Protein AF-A0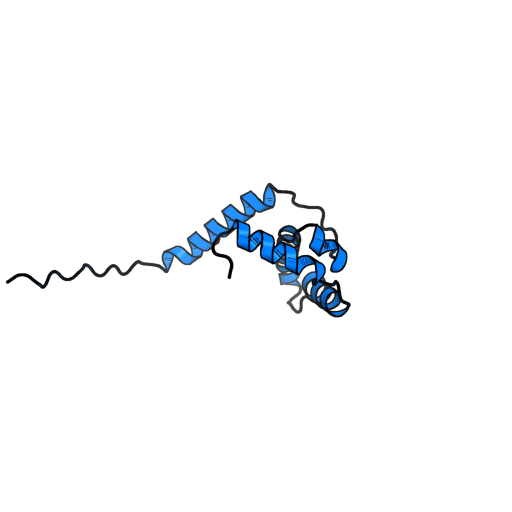A7V9F7H4-F1 (afdb_monomer_lite)

pLDDT: mean 79.32, std 13.47, range [49.88, 97.81]

Sequence (110 aa):
PPRTEAELRTQLADYRPELKGTSEARAASRFMLLNPPIPWILRPVYGVLGAAAVGLMPRWTRWPLRLPYLPVTEAVAVRAGGEALTRTIRWVIAPSIEPTLAPAASATSA

Radius of gyration: 21.79 Å; chains: 1; bounding box: 53×58×40 Å

Structure (mmCIF, N/CA/C/O backbone):
data_AF-A0A7V9F7H4-F1
#
_entry.id   AF-A0A7V9F7H4-F1
#
loop_
_atom_site.group_PDB
_atom_site.id
_atom_site.type_symbol
_atom_site.label_atom_id
_atom_site.label_alt_id
_atom_site.label_comp_id
_atom_site.label_asym_id
_atom_site.label_entity_id
_atom_site.label_seq_id
_atom_site.pdbx_PDB_ins_code
_atom_site.Cartn_x
_atom_site.Cartn_y
_atom_site.Cartn_z
_atom_site.occupancy
_atom_site.B_iso_or_equiv
_atom_site.auth_seq_id
_atom_site.auth_comp_id
_atom_site.auth_asym_id
_atom_site.auth_atom_id
_atom_site.pdbx_PDB_model_num
ATOM 1 N N . PRO A 1 1 ? -25.360 6.113 5.696 1.00 84.56 1 PRO A N 1
ATOM 2 C CA . PRO A 1 1 ? -24.149 6.456 4.905 1.00 84.56 1 PRO A CA 1
ATOM 3 C C . PRO A 1 1 ? -23.461 7.666 5.552 1.00 84.56 1 PRO A C 1
ATOM 5 O O . PRO A 1 1 ? -24.191 8.489 6.107 1.00 84.56 1 PRO A O 1
ATOM 8 N N . PRO A 1 2 ? -22.120 7.769 5.514 1.00 93.31 2 PRO A N 1
ATOM 9 C CA . PRO A 1 2 ? -21.397 8.867 6.147 1.00 93.31 2 PRO A CA 1
ATOM 10 C C . PRO A 1 2 ? -21.706 10.174 5.412 1.00 93.31 2 PRO A C 1
ATOM 12 O O . PRO A 1 2 ? -21.767 10.209 4.180 1.00 93.31 2 PRO A O 1
ATOM 15 N N . ARG A 1 3 ? -21.958 11.240 6.168 1.00 96.38 3 ARG A N 1
ATOM 16 C CA . ARG A 1 3 ? -22.273 12.582 5.657 1.00 96.38 3 ARG A CA 1
ATOM 17 C C . ARG A 1 3 ? -21.098 13.543 5.778 1.00 96.38 3 ARG A C 1
ATOM 19 O O . ARG A 1 3 ? -21.118 14.601 5.156 1.00 96.38 3 ARG A O 1
ATOM 26 N N . THR A 1 4 ? -20.075 13.163 6.536 1.00 97.81 4 THR A N 1
ATOM 27 C CA . THR A 1 4 ? -18.863 13.951 6.743 1.00 97.81 4 THR A CA 1
ATOM 28 C C . THR A 1 4 ? -17.607 13.114 6.521 1.00 97.81 4 THR A C 1
ATOM 30 O O . THR A 1 4 ? -17.618 11.883 6.576 1.00 97.81 4 THR A O 1
ATOM 33 N N . GLU A 1 5 ? -16.488 13.793 6.276 1.00 97.31 5 GLU A N 1
ATOM 34 C CA . GLU A 1 5 ? -15.183 13.149 6.117 1.00 97.31 5 GLU A CA 1
ATOM 35 C C . GLU A 1 5 ? -14.741 12.425 7.404 1.00 97.31 5 GLU A C 1
ATOM 37 O O . GLU A 1 5 ? -14.135 11.356 7.348 1.00 97.31 5 GLU A O 1
ATOM 42 N N . ALA A 1 6 ? -15.069 12.987 8.572 1.00 97.19 6 ALA A N 1
ATOM 43 C CA . ALA A 1 6 ? -14.789 12.373 9.866 1.00 97.19 6 ALA A CA 1
ATOM 44 C C . ALA A 1 6 ? -15.576 11.065 10.050 1.00 97.19 6 ALA A C 1
ATOM 46 O O . ALA A 1 6 ? -14.981 10.044 10.385 1.00 97.19 6 ALA A O 1
ATOM 47 N N . GLU A 1 7 ? -16.878 11.070 9.746 1.00 96.56 7 GLU A N 1
ATOM 48 C CA . GLU A 1 7 ? -17.713 9.861 9.783 1.00 96.56 7 GLU A CA 1
ATOM 49 C C . GLU A 1 7 ? -17.205 8.782 8.825 1.00 96.56 7 GLU A C 1
ATOM 51 O O . GLU A 1 7 ? -17.141 7.611 9.196 1.00 96.56 7 GLU A O 1
ATOM 56 N N . LEU A 1 8 ? -16.792 9.168 7.611 1.00 96.56 8 LEU A N 1
ATOM 57 C CA . LEU A 1 8 ? -16.221 8.233 6.642 1.00 96.56 8 LEU A CA 1
ATOM 58 C C . LEU A 1 8 ? -14.934 7.589 7.174 1.00 96.56 8 LEU A C 1
ATOM 60 O O . LEU A 1 8 ? -14.753 6.379 7.040 1.00 96.56 8 LEU A O 1
ATOM 64 N N . ARG A 1 9 ? -14.042 8.372 7.795 1.00 94.81 9 ARG A N 1
ATOM 65 C CA . ARG A 1 9 ? -12.811 7.836 8.398 1.00 94.81 9 ARG A CA 1
ATOM 66 C C . ARG A 1 9 ? -13.107 6.838 9.509 1.00 94.81 9 ARG A C 1
ATOM 68 O O . ARG A 1 9 ? -12.462 5.793 9.540 1.00 94.81 9 ARG A O 1
ATOM 75 N N . THR A 1 10 ? -14.060 7.145 10.387 1.00 96.19 10 THR A N 1
ATOM 76 C CA . THR A 1 10 ? -14.479 6.236 11.462 1.00 96.19 10 THR A CA 1
ATOM 77 C C . THR A 1 10 ? -15.020 4.938 10.882 1.00 96.19 10 THR A C 1
ATOM 79 O O . THR A 1 10 ? -14.519 3.869 11.207 1.00 96.19 10 THR A O 1
ATOM 82 N N . GLN A 1 11 ? -15.943 5.028 9.924 1.00 95.94 11 GLN A N 1
ATOM 83 C CA . GLN A 1 11 ? -16.533 3.843 9.316 1.00 95.94 11 GLN A CA 1
ATOM 84 C C . GLN A 1 11 ? -15.484 2.957 8.618 1.00 95.94 11 GLN A C 1
ATOM 86 O O . GLN A 1 11 ? -15.516 1.737 8.743 1.00 95.94 11 GLN A O 1
ATOM 91 N N . LEU A 1 12 ? -14.513 3.547 7.911 1.00 93.56 12 LEU A N 1
ATOM 92 C CA . LEU A 1 12 ? -13.401 2.792 7.320 1.00 93.56 12 LEU A CA 1
ATOM 93 C C . LEU A 1 12 ? -12.497 2.143 8.380 1.00 93.56 12 LEU A C 1
ATOM 95 O O . LEU A 1 12 ? -11.963 1.057 8.146 1.00 93.56 12 LEU A O 1
ATOM 99 N N . ALA A 1 13 ? -12.301 2.796 9.529 1.00 93.06 13 ALA A N 1
ATOM 100 C CA . ALA A 1 13 ? -11.545 2.231 10.641 1.00 93.06 13 ALA A CA 1
ATOM 101 C C . ALA A 1 13 ? -12.269 1.028 11.267 1.00 93.06 13 ALA A C 1
ATOM 103 O O . ALA A 1 13 ? -11.602 0.050 11.604 1.00 93.06 13 ALA A O 1
ATOM 104 N N . ASP A 1 14 ? -13.601 1.061 11.333 1.00 95.50 14 ASP A N 1
ATOM 105 C CA . ASP A 1 14 ? -14.424 -0.034 11.861 1.00 95.50 14 ASP A CA 1
ATOM 106 C C . ASP A 1 14 ? -14.353 -1.299 10.988 1.00 95.50 14 ASP A C 1
ATOM 108 O O . ASP A 1 14 ? -14.352 -2.408 11.516 1.00 95.50 14 ASP A O 1
ATOM 112 N N . TYR A 1 15 ? -14.196 -1.155 9.666 1.00 93.31 15 TYR A N 1
ATOM 113 C CA . TYR A 1 15 ? -13.987 -2.287 8.745 1.00 93.31 15 TYR A CA 1
ATOM 114 C C . TYR A 1 15 ? -12.557 -2.840 8.749 1.00 93.31 15 TYR A C 1
ATOM 116 O O . TYR A 1 15 ? -12.295 -3.940 8.261 1.00 93.31 15 TYR A O 1
ATOM 124 N N . ARG A 1 16 ? -11.586 -2.100 9.290 1.00 89.88 16 ARG A N 1
ATOM 125 C CA . ARG A 1 16 ? -10.177 -2.511 9.310 1.00 89.88 16 ARG A CA 1
ATOM 126 C C . ARG A 1 16 ? -9.914 -3.908 9.905 1.00 89.88 16 ARG A C 1
ATOM 128 O O . ARG A 1 16 ? -9.104 -4.614 9.301 1.00 89.88 16 ARG A O 1
ATOM 135 N N . PRO A 1 17 ? -10.515 -4.341 11.033 1.00 91.56 17 PRO A N 1
ATOM 136 C CA . PRO A 1 17 ? -10.325 -5.697 11.566 1.00 91.56 17 PRO A CA 1
ATOM 137 C C . PRO A 1 17 ? -10.782 -6.821 10.624 1.00 91.56 17 PRO A C 1
ATOM 139 O O . PRO A 1 17 ? -10.347 -7.961 10.788 1.00 91.56 17 PRO A O 1
ATOM 142 N N . GLU A 1 18 ? -11.614 -6.529 9.624 1.00 92.44 18 GLU A N 1
ATOM 143 C CA . GLU A 1 18 ? -12.041 -7.520 8.632 1.00 92.44 18 GLU A CA 1
ATOM 144 C C . GLU A 1 18 ? -10.950 -7.812 7.588 1.00 92.44 18 GLU A C 1
ATOM 146 O O . GLU A 1 18 ? -10.939 -8.883 6.974 1.00 92.44 18 GLU A O 1
ATOM 151 N N . LEU A 1 19 ? -9.988 -6.898 7.405 1.00 91.25 19 LEU A N 1
ATOM 152 C CA . LEU A 1 19 ? -8.911 -7.042 6.428 1.00 91.25 19 LEU A CA 1
ATOM 153 C C . LEU A 1 19 ? -7.868 -8.059 6.897 1.00 91.25 19 LEU A C 1
ATOM 155 O O . LEU A 1 19 ? -7.146 -7.854 7.874 1.00 91.25 19 LEU A O 1
ATOM 159 N N . LYS A 1 20 ? -7.733 -9.148 6.137 1.00 89.12 20 LYS A N 1
ATOM 160 C CA . LYS A 1 20 ? -6.798 -10.242 6.424 1.00 89.12 20 LYS A CA 1
ATOM 161 C C . LYS A 1 20 ? -5.741 -10.361 5.334 1.00 89.12 20 LYS A C 1
ATOM 163 O O . LYS A 1 20 ? -6.031 -10.304 4.143 1.00 89.12 20 LYS A O 1
ATOM 168 N N . GLY A 1 21 ? -4.498 -10.591 5.749 1.00 89.62 21 GLY A N 1
ATOM 169 C CA . GLY A 1 21 ? -3.422 -10.965 4.834 1.00 89.62 21 GLY A CA 1
ATOM 170 C C . GLY A 1 21 ? -3.553 -12.430 4.431 1.00 89.62 21 GLY A C 1
ATOM 171 O O . GLY A 1 21 ? -2.993 -13.296 5.104 1.00 89.62 21 GLY A O 1
ATOM 172 N N . THR A 1 22 ? -4.293 -12.715 3.361 1.00 92.38 22 THR A N 1
ATOM 173 C CA . THR A 1 22 ? -4.447 -14.083 2.845 1.00 92.38 22 THR A CA 1
ATOM 174 C C . THR A 1 22 ? -3.258 -14.501 1.974 1.00 92.38 22 THR A C 1
ATOM 176 O O . THR A 1 22 ? -2.408 -13.683 1.603 1.00 92.38 22 THR A O 1
ATOM 179 N N . SER A 1 23 ? -3.153 -15.793 1.660 1.00 93.06 23 SER A N 1
ATOM 180 C CA . SER A 1 23 ? -2.167 -16.320 0.705 1.00 93.06 23 SER A CA 1
ATOM 181 C C . SER A 1 23 ? -2.307 -15.668 -0.669 1.00 93.06 23 SER A C 1
ATOM 183 O O . SER A 1 23 ? -1.309 -15.269 -1.268 1.00 93.06 23 SER A O 1
ATOM 185 N N . GLU A 1 24 ? -3.541 -15.496 -1.127 1.00 93.44 24 GLU A N 1
ATOM 186 C CA . GLU A 1 24 ? -3.903 -14.981 -2.446 1.00 93.44 24 GLU A CA 1
ATOM 187 C C . GLU A 1 24 ? -3.526 -13.503 -2.556 1.00 93.44 24 GLU A C 1
ATOM 189 O O . GLU A 1 24 ? -2.894 -13.092 -3.526 1.00 93.44 24 GLU A O 1
ATOM 194 N N . ALA A 1 25 ? -3.808 -12.712 -1.515 1.00 91.81 25 ALA A N 1
ATOM 195 C CA . ALA A 1 25 ? -3.443 -11.297 -1.469 1.00 91.81 25 ALA A CA 1
ATOM 196 C C . ALA A 1 25 ? -1.918 -11.089 -1.542 1.00 91.81 25 ALA A C 1
ATOM 198 O O . ALA A 1 25 ? -1.419 -10.194 -2.234 1.00 91.81 25 ALA A O 1
ATOM 199 N N . ARG A 1 26 ? -1.151 -11.952 -0.865 1.00 91.56 26 ARG A N 1
ATOM 200 C CA . ARG A 1 26 ? 0.318 -11.932 -0.927 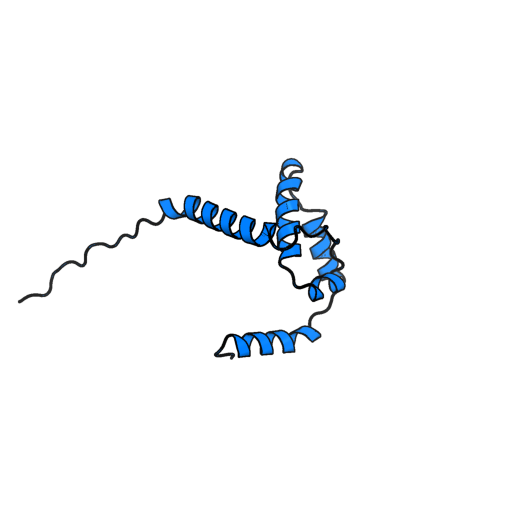1.00 91.56 26 ARG A CA 1
ATOM 201 C C . ARG A 1 26 ? 0.836 -12.385 -2.289 1.00 91.56 26 ARG A C 1
ATOM 203 O O . ARG A 1 26 ? 1.807 -11.814 -2.782 1.00 91.56 26 ARG A O 1
ATOM 210 N N . ALA A 1 27 ? 0.205 -13.387 -2.899 1.00 90.88 27 ALA A N 1
ATOM 211 C CA . ALA A 1 27 ? 0.552 -13.850 -4.239 1.00 90.88 27 ALA A CA 1
ATOM 212 C C . ALA A 1 27 ? 0.322 -12.749 -5.283 1.00 90.88 27 ALA A C 1
ATOM 214 O O . ALA A 1 27 ? 1.229 -12.466 -6.063 1.00 90.88 27 ALA A O 1
ATOM 215 N N . ALA A 1 28 ? -0.825 -12.065 -5.230 1.00 91.00 28 ALA A N 1
ATOM 216 C CA . ALA A 1 28 ? -1.128 -10.926 -6.092 1.00 91.00 28 ALA A CA 1
ATOM 217 C C . ALA A 1 28 ? -0.108 -9.793 -5.909 1.00 91.00 28 ALA A C 1
ATOM 219 O O . ALA A 1 28 ? 0.463 -9.306 -6.883 1.00 91.00 28 ALA A O 1
ATOM 220 N N . SER A 1 29 ? 0.205 -9.440 -4.658 1.00 90.12 29 SER A N 1
ATOM 221 C CA . SER A 1 29 ? 1.213 -8.416 -4.352 1.00 90.12 29 SER A CA 1
ATOM 222 C C . SER A 1 29 ? 2.592 -8.782 -4.915 1.00 90.12 29 SER A C 1
ATOM 224 O O . SER A 1 29 ? 3.259 -7.952 -5.530 1.00 90.12 29 SER A O 1
ATOM 226 N N . ARG A 1 30 ? 3.019 -10.042 -4.758 1.00 88.38 30 ARG A N 1
ATOM 227 C CA . ARG A 1 30 ? 4.285 -10.544 -5.310 1.00 88.38 30 ARG A CA 1
ATOM 228 C C . ARG A 1 30 ? 4.287 -10.544 -6.837 1.00 88.38 30 ARG A C 1
ATOM 230 O O . ARG A 1 30 ? 5.304 -10.194 -7.428 1.00 88.38 30 ARG A O 1
ATOM 237 N N . PHE A 1 31 ? 3.188 -10.958 -7.459 1.00 88.00 31 PHE A N 1
ATOM 238 C CA . PHE A 1 31 ? 3.045 -10.963 -8.909 1.00 88.00 31 PHE A CA 1
ATOM 239 C C . PHE A 1 31 ? 3.201 -9.551 -9.467 1.00 88.00 31 PHE A C 1
ATOM 241 O O . PHE A 1 31 ? 4.062 -9.339 -10.315 1.00 88.00 31 PHE A O 1
ATOM 248 N N . MET A 1 32 ? 2.462 -8.585 -8.913 1.00 87.94 32 MET A N 1
ATOM 249 C CA . MET A 1 32 ? 2.580 -7.185 -9.307 1.00 87.94 32 MET A CA 1
ATOM 250 C C . MET A 1 32 ? 4.021 -6.698 -9.125 1.00 87.94 32 MET A C 1
ATOM 252 O O . MET A 1 32 ? 4.631 -6.241 -10.079 1.00 87.94 32 MET A O 1
ATOM 256 N N . LEU A 1 33 ? 4.617 -6.859 -7.942 1.00 86.19 33 LEU A N 1
ATOM 257 C CA . LEU A 1 33 ? 5.904 -6.222 -7.642 1.00 86.19 33 LEU A CA 1
ATOM 258 C C . LEU A 1 33 ? 7.138 -6.907 -8.251 1.00 86.19 33 LEU A C 1
ATOM 260 O O . LEU A 1 33 ? 8.089 -6.216 -8.606 1.00 86.19 33 LEU A O 1
ATOM 264 N N . LEU A 1 34 ? 7.173 -8.241 -8.338 1.00 83.56 34 LEU A N 1
ATOM 265 C CA . LEU A 1 34 ? 8.387 -8.987 -8.717 1.00 83.56 34 LEU A CA 1
ATOM 266 C C . LEU A 1 34 ? 8.302 -9.617 -10.109 1.00 83.56 34 LEU A C 1
ATOM 268 O O . LEU A 1 34 ? 9.306 -9.688 -10.824 1.00 83.56 34 LEU A O 1
ATOM 272 N N . ASN A 1 35 ? 7.107 -10.051 -10.510 1.00 81.56 35 ASN A N 1
ATOM 273 C CA . ASN A 1 35 ? 6.881 -10.752 -11.772 1.00 81.56 35 ASN A CA 1
ATOM 274 C C . ASN A 1 35 ? 5.835 -10.047 -12.652 1.00 81.56 35 ASN A C 1
ATOM 276 O O . ASN A 1 35 ? 4.893 -10.706 -13.097 1.00 81.56 35 ASN A O 1
ATOM 280 N N . PRO A 1 36 ? 5.967 -8.733 -12.925 1.00 80.75 36 PRO A N 1
ATOM 281 C CA . PRO A 1 36 ? 5.026 -8.068 -13.811 1.00 80.75 36 PRO A CA 1
ATOM 282 C C . PRO A 1 36 ? 5.156 -8.652 -15.233 1.00 80.75 36 PRO A C 1
ATOM 284 O O . PRO A 1 36 ? 6.284 -8.797 -15.721 1.00 80.75 36 PRO A O 1
ATOM 287 N N . PRO A 1 37 ? 4.040 -8.980 -15.916 1.00 82.50 37 PRO A N 1
ATOM 288 C CA . PRO A 1 37 ? 4.036 -9.557 -17.261 1.00 82.50 37 PRO A CA 1
ATOM 289 C C . PRO A 1 37 ? 4.289 -8.466 -18.313 1.00 82.50 37 PRO A C 1
ATOM 291 O O . PRO A 1 37 ? 3.439 -8.165 -19.146 1.00 82.50 37 PRO A O 1
ATOM 294 N N . ILE A 1 38 ? 5.452 -7.820 -18.233 1.00 84.88 38 ILE A N 1
ATOM 295 C CA . ILE A 1 38 ? 5.853 -6.717 -19.109 1.00 84.88 38 ILE A CA 1
ATOM 296 C C . ILE A 1 38 ? 7.252 -6.966 -19.685 1.00 84.88 38 ILE A C 1
ATOM 298 O O . ILE A 1 38 ? 8.078 -7.622 -19.037 1.00 84.88 38 ILE A O 1
ATOM 302 N N . PRO A 1 39 ? 7.554 -6.417 -20.878 1.00 88.50 39 PRO A N 1
ATOM 303 C CA . PRO A 1 39 ? 8.896 -6.442 -21.443 1.00 88.50 39 PRO A CA 1
ATOM 304 C C . PRO A 1 39 ? 9.933 -5.946 -20.439 1.00 88.50 39 PRO A C 1
ATOM 306 O O . PRO A 1 39 ? 9.703 -4.972 -19.717 1.00 88.50 39 PRO A O 1
ATOM 309 N N . TRP A 1 40 ? 11.102 -6.587 -20.406 1.00 88.25 40 TRP A N 1
ATOM 310 C CA . TRP A 1 40 ? 12.104 -6.306 -19.376 1.00 88.25 40 TRP A CA 1
ATOM 311 C C . TRP A 1 40 ? 12.579 -4.851 -19.364 1.00 88.25 40 TRP A C 1
ATOM 313 O O . TRP A 1 40 ? 12.849 -4.313 -18.293 1.00 88.25 40 TRP A O 1
ATOM 323 N N . ILE A 1 41 ? 12.575 -4.199 -20.530 1.00 91.94 41 ILE A N 1
ATOM 324 C CA . ILE A 1 41 ? 12.917 -2.782 -20.702 1.00 91.94 41 ILE A CA 1
ATOM 325 C C . ILE A 1 41 ? 12.017 -1.845 -19.870 1.00 91.94 41 ILE A C 1
ATOM 327 O O . ILE A 1 41 ? 12.459 -0.781 -19.452 1.00 91.94 41 ILE A O 1
ATOM 331 N N . LEU A 1 42 ? 10.770 -2.244 -19.583 1.00 89.62 42 LEU A N 1
ATOM 332 C CA . LEU A 1 42 ? 9.796 -1.443 -18.829 1.00 89.62 42 LEU A CA 1
ATOM 333 C C . LEU A 1 42 ? 9.804 -1.737 -17.324 1.00 89.62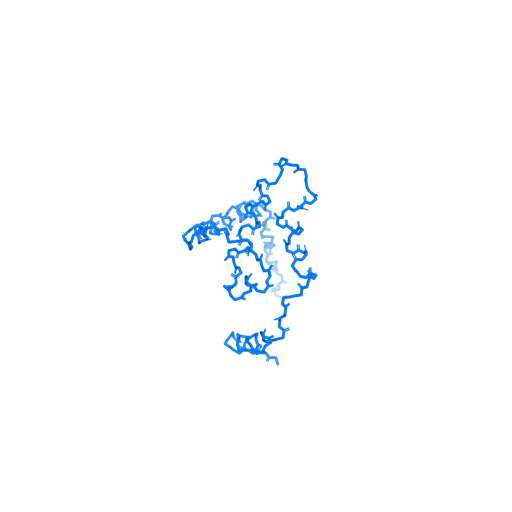 42 LEU A C 1
ATOM 335 O O . LEU A 1 42 ? 9.176 -1.011 -16.551 1.00 89.62 42 LEU A O 1
ATOM 339 N N . ARG A 1 43 ? 10.520 -2.777 -16.878 1.00 86.50 43 ARG A N 1
ATOM 340 C CA . ARG A 1 43 ? 10.577 -3.161 -15.458 1.00 86.50 43 ARG A CA 1
ATOM 341 C C . ARG A 1 43 ? 11.077 -2.042 -14.538 1.00 86.50 43 ARG A C 1
ATOM 343 O O . ARG A 1 43 ? 10.506 -1.930 -13.458 1.00 86.50 43 ARG A O 1
ATOM 350 N N . PRO A 1 44 ? 12.049 -1.185 -14.917 1.00 84.12 44 PRO A N 1
ATOM 351 C CA . PRO A 1 44 ? 12.451 -0.060 -14.072 1.00 84.12 44 PRO A CA 1
ATOM 352 C C . PRO A 1 44 ? 11.306 0.929 -13.822 1.00 84.12 44 PRO A C 1
ATOM 354 O O . PRO A 1 44 ? 11.053 1.301 -12.679 1.00 84.12 44 PRO A O 1
ATOM 357 N N . VAL A 1 45 ? 10.560 1.293 -14.871 1.00 84.31 45 VAL A N 1
ATOM 358 C CA . VAL A 1 45 ? 9.410 2.211 -14.775 1.00 84.31 45 VAL A CA 1
ATOM 359 C C . VAL A 1 45 ? 8.317 1.606 -13.900 1.00 84.31 45 VAL A C 1
ATOM 361 O O . VAL A 1 45 ? 7.797 2.256 -12.994 1.00 84.31 45 VAL A O 1
ATOM 364 N N . TYR A 1 46 ? 8.011 0.328 -14.121 1.00 83.62 46 TYR A N 1
ATOM 365 C CA . TYR A 1 46 ? 7.045 -0.391 -13.301 1.00 83.62 46 TYR A CA 1
ATOM 366 C C . TYR A 1 46 ? 7.508 -0.518 -11.839 1.00 83.62 46 TYR A C 1
ATOM 368 O O . TYR A 1 46 ? 6.698 -0.410 -10.923 1.00 83.62 46 TYR A O 1
ATOM 376 N N . GLY A 1 47 ? 8.811 -0.684 -11.600 1.00 84.12 47 GLY A N 1
ATOM 377 C CA . GLY A 1 47 ? 9.403 -0.698 -10.263 1.00 84.12 47 GLY A CA 1
ATOM 378 C C . GLY A 1 47 ? 9.189 0.617 -9.511 1.00 84.12 47 GLY A C 1
ATOM 379 O O . GLY A 1 47 ? 8.811 0.590 -8.341 1.00 84.12 47 GLY A O 1
ATOM 380 N N . VAL A 1 48 ? 9.340 1.761 -10.188 1.00 82.56 48 VAL A N 1
ATOM 381 C CA . VAL A 1 48 ? 9.028 3.086 -9.617 1.00 82.56 48 VAL A CA 1
ATOM 382 C C . VAL A 1 48 ? 7.543 3.196 -9.266 1.00 82.56 48 VAL A C 1
ATOM 384 O O . VAL A 1 48 ? 7.204 3.652 -8.173 1.00 82.56 48 VAL A O 1
ATOM 387 N N . LEU A 1 49 ? 6.653 2.729 -10.146 1.00 82.56 49 LEU A N 1
ATOM 388 C CA . LEU A 1 49 ? 5.210 2.728 -9.892 1.00 82.56 49 LEU A CA 1
ATOM 389 C C . LEU A 1 49 ? 4.841 1.842 -8.692 1.00 82.56 49 LEU A C 1
ATOM 391 O O . LEU A 1 49 ? 4.098 2.270 -7.809 1.00 82.56 49 LEU A O 1
ATOM 395 N N . GLY A 1 50 ? 5.396 0.630 -8.629 1.00 85.31 50 GLY A N 1
ATOM 396 C CA . GLY A 1 50 ? 5.212 -0.287 -7.508 1.00 85.31 50 GLY A CA 1
ATOM 397 C C . GLY A 1 50 ? 5.719 0.307 -6.193 1.00 85.31 50 GLY A C 1
ATOM 398 O O . GLY A 1 50 ? 5.017 0.260 -5.184 1.00 85.31 50 GLY A O 1
ATOM 399 N N . ALA A 1 51 ? 6.894 0.941 -6.207 1.00 82.12 51 ALA A N 1
ATOM 400 C CA . ALA A 1 51 ? 7.447 1.626 -5.043 1.00 82.12 51 ALA A CA 1
ATOM 401 C C . ALA A 1 51 ? 6.550 2.780 -4.567 1.00 82.12 51 ALA A C 1
ATOM 403 O O . ALA A 1 51 ? 6.289 2.898 -3.369 1.00 82.12 51 ALA A O 1
ATOM 404 N N . ALA A 1 52 ? 6.023 3.591 -5.489 1.00 80.12 52 ALA A N 1
ATOM 405 C CA . ALA A 1 52 ? 5.093 4.671 -5.166 1.00 80.12 52 ALA A CA 1
ATOM 406 C C . ALA A 1 52 ? 3.781 4.139 -4.562 1.00 80.12 52 ALA A C 1
ATOM 408 O O . ALA A 1 52 ? 3.328 4.650 -3.537 1.00 80.12 52 ALA A O 1
ATOM 409 N N . ALA A 1 53 ? 3.210 3.072 -5.131 1.00 84.31 53 ALA A N 1
ATOM 410 C CA . ALA A 1 53 ? 2.003 2.433 -4.607 1.00 84.31 53 ALA A CA 1
ATOM 411 C C . ALA A 1 53 ? 2.206 1.896 -3.176 1.00 84.31 53 ALA A C 1
ATOM 413 O O . ALA A 1 53 ? 1.388 2.154 -2.292 1.00 84.31 53 ALA A O 1
ATOM 414 N N . VAL A 1 54 ? 3.329 1.213 -2.913 1.00 83.94 54 VAL A N 1
ATOM 415 C CA . VAL A 1 54 ? 3.698 0.742 -1.563 1.00 83.94 54 VAL A CA 1
ATOM 416 C C . VAL A 1 54 ? 3.961 1.919 -0.613 1.00 83.94 54 VAL A C 1
ATOM 418 O O . VAL A 1 54 ? 3.620 1.855 0.572 1.00 83.94 54 VAL A O 1
ATOM 421 N N . GLY A 1 55 ? 4.529 3.013 -1.123 1.00 79.25 55 GLY A N 1
ATOM 422 C CA . GLY A 1 55 ? 4.760 4.251 -0.382 1.00 79.25 55 GLY A CA 1
ATOM 423 C C . GLY A 1 55 ? 3.469 4.908 0.112 1.00 79.25 55 GLY A C 1
ATOM 424 O O . GLY A 1 55 ? 3.410 5.316 1.272 1.00 79.25 55 GLY A O 1
ATOM 425 N N . LEU A 1 56 ? 2.428 4.939 -0.727 1.00 80.31 56 LEU A N 1
ATOM 426 C CA . LEU A 1 56 ? 1.103 5.483 -0.400 1.00 80.31 56 LEU A CA 1
ATOM 427 C C . LEU A 1 56 ? 0.305 4.603 0.571 1.00 80.31 56 LEU A C 1
ATOM 429 O O . LEU A 1 56 ? -0.615 5.083 1.233 1.00 80.31 56 LEU A O 1
ATOM 433 N N . MET A 1 57 ? 0.647 3.318 0.677 1.00 84.00 57 MET A N 1
ATOM 434 C CA . MET A 1 57 ? -0.049 2.408 1.575 1.00 84.00 57 MET A CA 1
ATOM 435 C C . MET A 1 57 ? 0.211 2.737 3.058 1.00 84.00 57 MET A C 1
ATOM 437 O O . MET A 1 57 ? 1.374 2.908 3.457 1.00 84.00 57 MET A O 1
ATOM 441 N N . PRO A 1 58 ? -0.841 2.737 3.906 1.00 81.50 58 PRO A N 1
ATOM 442 C CA . PRO A 1 58 ? -0.690 2.889 5.347 1.00 81.50 58 PRO A CA 1
ATOM 443 C C . PRO A 1 58 ? 0.260 1.845 5.937 1.00 81.50 58 PRO A C 1
ATOM 445 O O . PRO A 1 58 ? 0.241 0.680 5.553 1.00 81.50 58 PRO A O 1
ATOM 448 N N . ARG A 1 59 ? 1.059 2.219 6.942 1.00 82.88 59 ARG A N 1
ATOM 449 C CA . ARG A 1 59 ? 2.047 1.305 7.555 1.00 82.88 59 ARG A CA 1
ATOM 450 C C . ARG A 1 59 ? 1.437 -0.028 8.015 1.00 82.88 59 ARG A C 1
ATOM 452 O O . ARG A 1 59 ? 2.090 -1.063 7.928 1.00 82.88 59 ARG A O 1
ATOM 459 N N . TRP A 1 60 ? 0.175 -0.014 8.440 1.00 82.38 60 TRP A N 1
ATOM 460 C CA . TRP A 1 60 ? -0.533 -1.198 8.915 1.00 82.38 60 TRP A CA 1
ATOM 461 C C . TRP A 1 60 ? -0.912 -2.212 7.826 1.00 82.38 60 TRP A C 1
ATOM 463 O O . TRP A 1 60 ? -1.076 -3.383 8.156 1.00 82.38 60 TRP A O 1
ATOM 473 N N . THR A 1 61 ? -1.034 -1.820 6.551 1.00 85.88 61 THR A N 1
ATOM 474 C CA . THR A 1 61 ? -1.352 -2.763 5.455 1.00 85.88 61 THR A CA 1
ATOM 475 C C . THR A 1 61 ? -0.125 -3.550 4.998 1.00 85.88 61 THR A C 1
ATOM 477 O O . THR A 1 61 ? -0.250 -4.642 4.442 1.00 85.88 61 THR A O 1
ATOM 480 N N . ARG A 1 62 ? 1.077 -3.01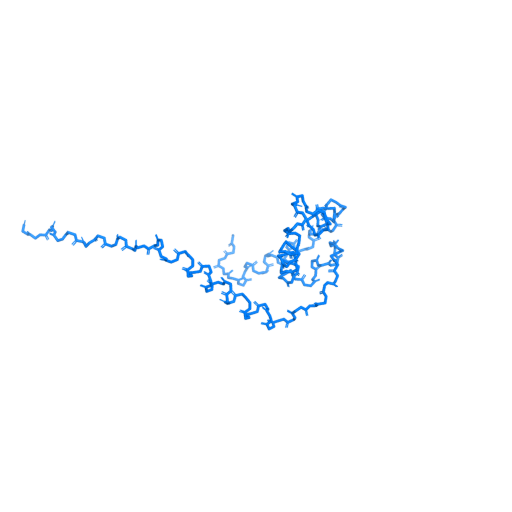9 5.252 1.00 85.50 62 ARG A N 1
ATOM 481 C CA . ARG A 1 62 ? 2.340 -3.578 4.748 1.00 85.50 62 ARG A CA 1
ATOM 482 C C . ARG A 1 62 ? 2.667 -4.936 5.361 1.00 85.50 62 ARG A C 1
ATOM 484 O O . ARG A 1 62 ? 3.142 -5.828 4.658 1.00 85.50 62 ARG A O 1
ATOM 491 N N . TRP A 1 63 ? 2.391 -5.099 6.655 1.00 84.12 63 TRP A N 1
ATOM 492 C CA . TRP A 1 63 ? 2.731 -6.314 7.396 1.00 84.12 63 TRP A CA 1
ATOM 493 C C . TRP A 1 63 ? 1.874 -7.524 6.978 1.00 84.12 63 TRP A C 1
ATOM 495 O O . TRP A 1 63 ? 2.457 -8.543 6.598 1.00 84.12 63 TRP A O 1
ATOM 505 N N . PRO A 1 64 ? 0.526 -7.430 6.903 1.00 85.88 64 PRO A N 1
ATOM 506 C CA . PRO A 1 64 ? -0.307 -8.530 6.404 1.00 85.88 64 PRO A CA 1
ATOM 507 C C . PRO A 1 64 ? 0.059 -8.998 4.986 1.00 85.88 64 PRO A C 1
ATOM 509 O O . PRO A 1 64 ? 0.045 -10.203 4.706 1.00 85.88 64 PRO A O 1
ATOM 512 N N . LEU A 1 65 ? 0.428 -8.056 4.109 1.00 85.00 65 LEU A N 1
ATOM 513 C CA . LEU A 1 65 ? 0.771 -8.305 2.705 1.00 85.00 65 LEU A CA 1
ATOM 514 C C . LEU A 1 65 ? 2.229 -8.745 2.479 1.00 85.00 65 LEU A C 1
ATOM 516 O O . LEU A 1 65 ? 2.573 -9.129 1.363 1.00 85.00 65 LEU A O 1
ATOM 520 N N . ARG A 1 66 ? 3.080 -8.745 3.519 1.00 83.62 66 ARG A N 1
ATOM 521 C CA . ARG A 1 66 ? 4.521 -9.074 3.439 1.00 83.62 66 ARG A CA 1
ATOM 522 C C . ARG A 1 66 ? 5.237 -8.300 2.324 1.00 83.62 66 ARG A C 1
ATOM 524 O O . ARG A 1 66 ? 6.053 -8.864 1.593 1.00 83.62 66 ARG A O 1
ATOM 531 N N . LEU A 1 67 ? 4.898 -7.020 2.180 1.00 81.75 67 LEU A N 1
ATOM 532 C CA . LEU A 1 67 ? 5.489 -6.174 1.147 1.00 81.75 67 LEU A CA 1
ATOM 533 C C . LEU A 1 67 ? 6.981 -5.960 1.443 1.00 81.75 67 LEU A C 1
ATOM 535 O O . LEU A 1 67 ? 7.334 -5.728 2.604 1.00 81.75 67 LEU A O 1
ATOM 539 N N . PRO A 1 68 ? 7.861 -6.036 0.427 1.00 69.62 68 PRO A N 1
ATOM 540 C CA . PRO A 1 68 ? 9.275 -5.751 0.612 1.00 69.62 68 PRO A CA 1
ATOM 541 C C . PRO A 1 68 ? 9.443 -4.312 1.107 1.00 69.62 68 PRO A C 1
ATOM 543 O O . PRO A 1 68 ? 8.844 -3.378 0.567 1.00 69.62 68 PRO A O 1
ATOM 546 N N . TYR A 1 69 ? 10.244 -4.142 2.158 1.00 59.34 69 TYR A N 1
ATOM 547 C CA . TYR A 1 69 ? 10.571 -2.830 2.702 1.00 59.34 69 TYR A CA 1
ATOM 548 C C . TYR A 1 69 ? 11.531 -2.132 1.737 1.00 59.34 69 TYR A C 1
ATOM 550 O O . TYR A 1 69 ? 12.744 -2.302 1.812 1.00 59.34 69 TYR A O 1
ATOM 558 N N . LEU A 1 70 ? 10.978 -1.398 0.776 1.00 61.50 70 LEU A N 1
ATOM 559 C CA . LEU A 1 70 ? 11.757 -0.497 -0.062 1.00 61.50 70 LEU A CA 1
ATOM 560 C C . LEU A 1 70 ? 12.134 0.698 0.825 1.00 61.50 70 LEU A C 1
ATOM 562 O O . LEU A 1 70 ? 11.211 1.344 1.337 1.00 61.50 70 LEU A O 1
ATOM 566 N N . PRO A 1 71 ? 13.433 0.955 1.089 1.00 53.91 71 PRO A N 1
ATOM 567 C CA . PRO A 1 71 ? 13.852 2.062 1.932 1.00 53.91 71 PRO A CA 1
ATOM 568 C C . PRO A 1 71 ? 13.231 3.339 1.378 1.00 53.91 71 PRO A C 1
ATOM 570 O O . PRO A 1 71 ? 13.408 3.726 0.225 1.00 53.91 71 PRO A O 1
ATOM 573 N N . VAL A 1 72 ? 12.371 3.874 2.226 1.00 54.09 72 VAL A N 1
ATOM 574 C CA . VAL A 1 72 ? 11.377 4.896 1.981 1.00 54.09 72 VAL A CA 1
ATOM 575 C C . VAL A 1 72 ? 12.042 6.125 1.352 1.00 54.09 72 VAL A C 1
ATOM 577 O O . VAL A 1 72 ? 12.915 6.740 1.956 1.00 54.09 72 VAL A O 1
ATOM 580 N N . THR A 1 73 ? 11.608 6.534 0.161 1.00 52.31 73 THR A N 1
ATOM 581 C CA . THR A 1 73 ? 11.804 7.904 -0.337 1.00 52.31 73 THR A CA 1
ATOM 582 C C . THR A 1 73 ? 10.886 8.823 0.478 1.00 52.31 73 THR A C 1
ATOM 584 O O . THR A 1 73 ? 9.787 9.205 0.080 1.00 52.31 73 THR A O 1
ATOM 587 N N . GLU A 1 74 ? 11.285 9.036 1.727 1.00 52.34 74 GLU A N 1
ATOM 588 C CA . GLU A 1 74 ? 10.425 9.413 2.842 1.00 52.34 74 GLU A CA 1
ATOM 589 C C . GLU A 1 74 ? 9.930 10.860 2.716 1.00 52.34 74 GLU A C 1
ATOM 591 O O . GLU A 1 74 ? 10.699 11.815 2.743 1.00 52.34 74 GLU A O 1
ATOM 596 N N . ALA A 1 75 ? 8.611 10.994 2.533 1.00 54.62 75 ALA A N 1
ATOM 597 C CA . ALA A 1 75 ? 7.784 12.208 2.556 1.00 54.62 75 ALA A CA 1
ATOM 598 C C . ALA A 1 75 ? 8.072 13.313 1.514 1.00 54.62 75 ALA A C 1
ATOM 600 O O . ALA A 1 75 ? 7.137 13.790 0.866 1.00 54.62 75 ALA A O 1
ATOM 601 N N . VAL A 1 76 ? 9.326 13.719 1.312 1.00 52.06 76 VAL A N 1
ATOM 602 C CA . VAL A 1 76 ? 9.692 14.863 0.455 1.00 52.06 76 VAL A CA 1
ATOM 603 C C . VAL A 1 76 ? 9.590 14.502 -1.026 1.00 52.06 76 VAL A C 1
ATOM 605 O O . VAL A 1 76 ? 8.991 15.243 -1.805 1.00 52.06 76 VAL A O 1
ATOM 608 N N . ALA A 1 77 ? 10.076 13.319 -1.407 1.00 56.22 77 ALA A N 1
ATOM 609 C CA . ALA A 1 77 ? 9.990 12.825 -2.780 1.00 56.22 77 ALA A CA 1
ATOM 610 C C . ALA A 1 77 ? 8.542 12.542 -3.216 1.00 56.22 77 ALA A C 1
ATOM 612 O O . ALA A 1 77 ? 8.201 12.744 -4.375 1.00 56.22 77 ALA A O 1
ATOM 613 N N . VAL A 1 78 ? 7.670 12.126 -2.289 1.00 60.12 78 VAL A N 1
ATOM 614 C CA . VAL A 1 78 ? 6.250 11.857 -2.575 1.00 60.12 78 VAL A CA 1
ATOM 615 C C . VAL A 1 78 ? 5.471 13.154 -2.778 1.00 60.12 78 VAL A C 1
ATOM 617 O O . VAL A 1 78 ? 4.657 13.238 -3.692 1.00 60.12 78 VAL A O 1
ATOM 620 N N . ARG A 1 79 ? 5.727 14.187 -1.965 1.00 61.62 79 ARG A N 1
ATOM 621 C CA . ARG A 1 79 ? 5.022 15.470 -2.083 1.00 61.62 79 ARG A CA 1
ATOM 622 C C . ARG A 1 79 ? 5.498 16.268 -3.299 1.00 61.62 79 ARG A C 1
ATOM 624 O O . ARG A 1 79 ? 4.670 16.677 -4.106 1.00 61.62 79 ARG A O 1
ATOM 631 N N . ALA A 1 80 ? 6.813 16.406 -3.480 1.00 63.81 80 ALA A N 1
ATOM 632 C CA . ALA A 1 80 ? 7.382 17.086 -4.645 1.00 63.81 80 ALA A CA 1
ATOM 633 C C . ALA A 1 80 ? 7.153 16.291 -5.941 1.00 63.81 80 ALA A C 1
ATOM 635 O O . ALA A 1 80 ? 6.778 16.865 -6.959 1.00 63.81 80 ALA A O 1
ATOM 636 N N . GLY A 1 81 ? 7.308 14.965 -5.898 1.00 67.50 81 GLY A N 1
ATOM 637 C CA . GLY A 1 81 ? 7.051 14.085 -7.038 1.00 67.50 81 GLY A CA 1
ATOM 638 C C . GLY A 1 81 ? 5.572 14.012 -7.408 1.00 67.50 81 GLY A C 1
ATOM 639 O O . GLY A 1 81 ? 5.247 14.032 -8.589 1.00 67.50 81 GLY A O 1
ATOM 640 N N . GLY A 1 82 ? 4.667 13.997 -6.426 1.00 68.75 82 GLY A N 1
ATOM 641 C CA . GLY A 1 82 ? 3.224 14.033 -6.661 1.00 68.75 82 GLY A CA 1
ATOM 642 C C . GLY A 1 82 ? 2.763 15.351 -7.283 1.00 68.75 82 GLY A C 1
ATOM 643 O O . GLY A 1 82 ? 1.983 15.342 -8.236 1.00 68.75 82 GLY A O 1
ATOM 644 N N . GLU A 1 83 ? 3.280 16.485 -6.801 1.00 75.50 83 GLU A N 1
ATOM 645 C CA . GLU A 1 83 ? 2.986 17.799 -7.381 1.00 75.50 83 GLU A CA 1
ATOM 646 C C . GLU A 1 83 ? 3.576 17.939 -8.790 1.00 75.50 83 GLU A C 1
ATOM 648 O O . GLU A 1 83 ? 2.877 18.385 -9.702 1.00 75.50 83 GLU A O 1
ATOM 653 N N . ALA A 1 84 ? 4.821 17.497 -8.996 1.00 79.69 84 ALA A N 1
ATOM 654 C CA . ALA A 1 84 ? 5.461 17.481 -10.307 1.00 79.69 84 ALA A CA 1
ATOM 655 C C . ALA A 1 84 ? 4.688 16.597 -11.294 1.00 79.69 84 ALA A C 1
ATOM 657 O O . ALA A 1 84 ? 4.319 17.071 -12.362 1.00 79.69 84 ALA A O 1
ATOM 658 N N . LEU A 1 85 ? 4.345 15.363 -10.913 1.00 79.38 85 LEU A N 1
ATOM 659 C CA . LEU A 1 85 ? 3.577 14.436 -11.745 1.00 79.38 85 LEU A CA 1
ATOM 660 C C . LEU A 1 85 ? 2.191 14.993 -12.085 1.00 79.38 85 LEU A C 1
ATOM 662 O O . LEU A 1 85 ? 1.779 14.950 -13.240 1.00 79.38 85 LEU A O 1
ATOM 666 N N . THR A 1 86 ? 1.486 15.564 -11.104 1.00 81.81 86 THR A N 1
ATOM 667 C CA . THR A 1 86 ? 0.164 16.170 -11.328 1.00 81.81 86 THR A CA 1
ATOM 668 C C . THR A 1 86 ? 0.264 17.392 -12.241 1.00 81.81 86 THR A C 1
ATOM 670 O O . THR A 1 86 ? -0.589 17.570 -13.110 1.00 81.81 86 THR A O 1
ATOM 673 N N . ARG A 1 87 ? 1.311 18.221 -12.099 1.00 82.19 87 ARG A N 1
ATOM 674 C CA . ARG A 1 87 ? 1.596 19.323 -13.034 1.00 82.19 87 ARG A CA 1
ATOM 675 C C . ARG A 1 87 ? 1.908 18.807 -14.435 1.00 82.19 87 ARG A C 1
ATOM 677 O O . ARG A 1 87 ? 1.382 19.365 -15.388 1.00 82.19 87 ARG A O 1
ATOM 684 N N . THR A 1 88 ? 2.709 17.754 -14.571 1.00 85.94 88 THR A N 1
ATOM 685 C CA . THR A 1 88 ? 3.049 17.162 -15.870 1.00 85.94 88 THR A CA 1
ATOM 686 C C . THR A 1 88 ? 1.816 16.578 -16.547 1.00 85.94 88 THR A C 1
ATOM 688 O O . THR A 1 88 ? 1.559 16.899 -17.699 1.00 85.94 88 THR A O 1
ATOM 691 N N . ILE A 1 89 ? 0.999 15.795 -15.836 1.00 80.44 89 ILE A N 1
ATOM 692 C CA . ILE A 1 89 ? -0.262 15.256 -16.367 1.00 80.44 89 ILE A CA 1
ATOM 693 C C . ILE A 1 89 ? -1.199 16.395 -16.764 1.00 80.44 89 ILE A C 1
ATOM 695 O O . ILE A 1 89 ? -1.743 16.382 -17.863 1.00 80.44 89 ILE A O 1
ATOM 699 N N . ARG A 1 90 ? -1.353 17.413 -15.906 1.00 81.19 90 ARG A N 1
ATOM 700 C CA . ARG A 1 90 ? -2.138 18.606 -16.236 1.00 81.19 90 ARG A CA 1
ATOM 701 C C . ARG A 1 90 ? -1.612 19.269 -17.499 1.00 81.19 90 ARG A C 1
ATOM 703 O O . ARG A 1 90 ? -2.418 19.631 -18.332 1.00 81.19 90 ARG A O 1
ATOM 710 N N . TRP A 1 91 ? -0.304 19.419 -17.658 1.00 84.19 91 TRP A N 1
ATOM 711 C CA . TRP A 1 91 ? 0.280 20.008 -18.859 1.00 84.19 91 TRP A CA 1
ATOM 712 C C . TRP A 1 91 ? 0.041 19.152 -20.111 1.00 84.19 91 TRP A C 1
ATOM 714 O O . TRP A 1 91 ? -0.257 19.706 -21.159 1.00 84.19 91 TRP A O 1
ATOM 724 N N . VAL A 1 92 ? 0.100 17.820 -20.002 1.00 85.38 92 VAL A N 1
ATOM 725 C CA . VAL A 1 92 ? -0.176 16.906 -21.125 1.00 85.38 92 VAL A CA 1
ATOM 726 C C . VAL A 1 92 ? -1.664 16.901 -21.508 1.00 85.38 92 VAL A C 1
ATOM 728 O O . VAL A 1 92 ? -1.981 16.816 -22.688 1.00 85.38 92 VAL A O 1
ATOM 731 N N . ILE A 1 93 ? -2.577 17.004 -20.533 1.00 80.81 93 ILE A N 1
ATOM 732 C CA . ILE A 1 93 ? -4.037 16.907 -20.743 1.00 80.81 93 ILE A CA 1
ATOM 733 C C . ILE A 1 93 ? -4.699 18.272 -21.009 1.00 80.81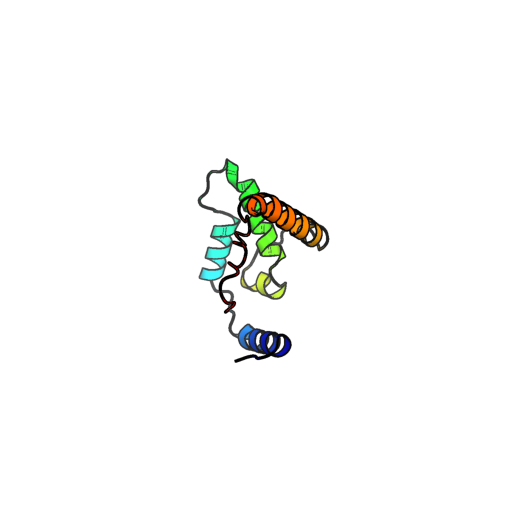 93 ILE A C 1
ATOM 735 O O . ILE A 1 93 ? -5.650 18.358 -21.779 1.00 80.81 93 ILE A O 1
ATOM 739 N N . ALA A 1 94 ? -4.224 19.358 -20.390 1.00 63.00 94 ALA A N 1
ATOM 740 C CA . ALA A 1 94 ? -4.806 20.696 -20.527 1.00 63.00 94 ALA A CA 1
ATOM 741 C C . ALA A 1 94 ? -4.878 21.254 -21.962 1.00 63.00 94 ALA A C 1
ATOM 743 O O . ALA A 1 94 ? -5.840 21.976 -22.211 1.00 63.00 94 ALA A O 1
ATOM 744 N N . PRO A 1 95 ? -3.982 20.943 -22.926 1.00 61.88 95 PRO A N 1
ATOM 745 C CA . PRO A 1 95 ? -4.181 21.409 -24.298 1.00 61.88 95 PRO A CA 1
ATOM 746 C C . PRO A 1 95 ? -5.422 20.797 -24.975 1.00 61.88 9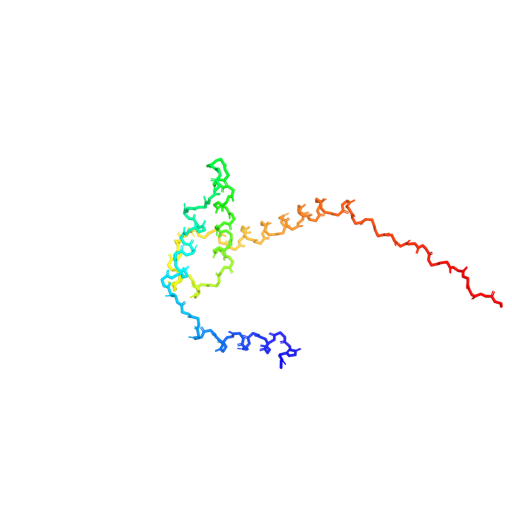5 PRO A C 1
ATOM 748 O O . PRO A 1 95 ? -5.817 21.276 -26.029 1.00 61.88 95 PRO A O 1
ATOM 751 N N . SER A 1 96 ? -6.044 19.761 -24.395 1.00 60.31 96 SER A N 1
ATOM 752 C CA . SER A 1 96 ? -7.217 19.068 -24.954 1.00 60.31 96 SER A CA 1
ATOM 753 C C . SER A 1 96 ? -8.565 19.569 -24.422 1.00 60.31 96 SER A C 1
ATOM 755 O O . SER A 1 96 ? -9.601 19.178 -24.952 1.00 60.31 96 SER A O 1
ATOM 757 N N . ILE A 1 97 ? -8.576 20.385 -23.363 1.00 62.06 97 ILE A N 1
ATOM 758 C CA . ILE A 1 97 ? -9.807 20.924 -22.770 1.00 62.06 97 ILE A CA 1
ATOM 759 C C . ILE A 1 97 ? -9.892 22.396 -23.161 1.00 62.06 97 ILE A C 1
ATOM 761 O O . ILE A 1 97 ? -9.642 23.282 -22.348 1.00 62.06 97 ILE A O 1
ATOM 765 N N . GLU A 1 98 ? -10.213 22.663 -24.424 1.00 67.50 98 GLU A N 1
ATOM 766 C CA . GLU A 1 98 ? -10.750 23.967 -24.793 1.00 67.50 98 GLU A CA 1
ATOM 767 C C . GLU A 1 98 ? -12.171 24.018 -24.215 1.00 67.50 98 GLU A C 1
ATOM 769 O O . GLU A 1 98 ? -13.020 23.215 -24.615 1.00 67.50 98 GLU A O 1
ATOM 774 N N . PRO A 1 99 ? -12.459 24.867 -23.213 1.00 62.44 99 PRO A N 1
ATOM 775 C CA . PRO A 1 99 ? -13.822 25.032 -22.760 1.00 62.44 99 PRO A CA 1
ATOM 776 C C . PRO A 1 99 ? -14.585 25.654 -23.924 1.00 62.44 99 PRO A C 1
ATOM 778 O O . PRO A 1 99 ? -14.468 26.851 -24.179 1.00 62.44 99 PRO A O 1
ATOM 781 N N . THR A 1 100 ? -15.369 24.847 -24.639 1.00 63.53 100 THR A N 1
ATOM 782 C CA . THR A 1 100 ? -16.387 25.340 -25.566 1.00 63.53 100 THR A CA 1
ATOM 783 C C . THR A 1 100 ? -17.484 26.013 -24.740 1.00 63.53 100 THR A C 1
ATOM 785 O O . THR A 1 100 ? -18.600 25.522 -24.608 1.00 63.53 100 THR A O 1
ATOM 788 N N . LEU A 1 101 ? -17.160 27.152 -24.129 1.00 64.69 101 LEU A N 1
ATOM 789 C CA . LEU A 1 101 ? -18.145 28.145 -23.753 1.00 64.69 101 LEU A CA 1
ATOM 790 C C . LEU A 1 101 ? -18.586 28.776 -25.069 1.00 64.69 101 LEU A C 1
ATOM 792 O O . LEU A 1 101 ? -18.086 29.820 -25.480 1.00 64.69 101 LEU A O 1
ATOM 796 N N . ALA A 1 102 ? -19.500 28.096 -25.763 1.00 64.88 102 ALA A N 1
ATOM 797 C CA . ALA A 1 102 ? -20.324 28.769 -26.745 1.00 64.88 102 ALA A CA 1
ATOM 798 C C . ALA A 1 102 ? -20.955 29.975 -26.023 1.00 64.88 102 ALA A C 1
ATOM 800 O O . ALA A 1 102 ? -21.554 29.782 -24.957 1.00 64.88 102 ALA A O 1
ATOM 801 N N . PRO A 1 103 ? -20.772 31.213 -26.518 1.00 64.88 103 PRO A N 1
ATOM 802 C CA . PRO A 1 103 ? -21.388 32.370 -25.896 1.00 64.88 103 PRO A CA 1
ATOM 803 C C . PRO A 1 103 ? -22.895 32.133 -25.858 1.00 64.88 103 PRO A C 1
ATOM 805 O O . PRO A 1 103 ? -23.492 31.754 -26.867 1.00 64.88 103 PRO A O 1
ATOM 808 N N . ALA A 1 104 ? -23.482 32.311 -24.673 1.00 62.44 104 ALA A N 1
ATOM 809 C CA . ALA A 1 104 ? -24.917 32.305 -24.467 1.00 62.44 104 ALA A CA 1
ATOM 810 C C . ALA A 1 104 ? -25.553 33.190 -25.542 1.00 62.44 104 ALA A C 1
ATOM 812 O O . ALA A 1 104 ? -25.385 34.410 -25.524 1.00 62.44 104 ALA A O 1
ATOM 813 N N . ALA A 1 105 ? -26.218 32.555 -26.509 1.00 58.16 105 ALA A N 1
ATOM 814 C CA . ALA A 1 105 ? -26.992 33.249 -27.512 1.00 58.16 105 ALA A CA 1
ATOM 815 C C . ALA A 1 105 ? -28.082 34.027 -26.774 1.00 58.16 105 ALA A C 1
ATOM 817 O O . ALA A 1 105 ? -29.076 33.485 -26.295 1.00 58.16 105 ALA A O 1
ATOM 818 N N . SER A 1 106 ? -27.822 35.319 -26.649 1.00 60.06 106 SER A N 1
ATOM 819 C CA . SER A 1 106 ? -28.780 36.389 -26.474 1.00 60.06 106 SER A CA 1
ATOM 820 C C . SER A 1 106 ? -29.940 36.200 -27.455 1.00 60.06 106 SER A C 1
ATOM 822 O O . SER A 1 106 ? -29.839 36.590 -28.616 1.00 60.06 106 SER A O 1
ATOM 824 N N . ALA A 1 107 ? -31.022 35.572 -27.001 1.00 57.97 107 ALA A N 1
ATOM 825 C CA . ALA A 1 107 ? -32.291 35.523 -27.719 1.00 57.97 107 ALA A CA 1
ATOM 826 C C . ALA A 1 107 ? -33.447 35.251 -26.748 1.00 57.97 107 ALA A C 1
ATOM 828 O O . ALA A 1 107 ? -34.094 34.212 -26.798 1.00 57.97 107 ALA A O 1
ATOM 829 N N . THR A 1 108 ? -33.703 36.188 -25.837 1.00 54.12 108 THR A N 1
ATOM 830 C CA . THR A 1 108 ? -35.061 36.456 -25.335 1.00 54.12 108 THR A CA 1
ATOM 831 C C . THR A 1 108 ? -35.104 37.917 -24.891 1.00 54.12 108 THR A C 1
ATOM 833 O O . THR A 1 108 ? -34.834 38.252 -23.742 1.00 54.12 108 THR A O 1
ATOM 836 N N . SER A 1 109 ? -35.387 38.802 -25.842 1.00 55.47 109 SER A N 1
ATOM 837 C CA . SER A 1 109 ? -35.908 40.140 -25.578 1.00 55.47 109 SER A CA 1
ATOM 838 C C . SER A 1 109 ? -36.973 40.452 -26.626 1.00 55.47 109 SER A C 1
ATOM 840 O O . SER A 1 109 ? -36.670 40.337 -27.815 1.00 55.47 109 SER A O 1
ATOM 842 N N . ALA A 1 110 ? -38.127 40.912 -26.129 1.00 49.88 110 ALA A N 1
ATOM 843 C CA . ALA A 1 110 ? -39.366 41.327 -26.800 1.00 49.88 110 ALA A CA 1
ATOM 844 C C . ALA A 1 110 ? -40.391 40.216 -27.071 1.00 49.88 110 ALA A C 1
ATOM 846 O O . ALA A 1 110 ? -40.142 39.346 -27.931 1.00 49.88 110 ALA A O 1
#

Foldseek 3Di:
DDPDPVSVVVVVVVCVVVDALDPVLLVVLCCQQPPPPDDPVCNVVSNVVNLLVVQPDDPVVCVSNVHPPDPDPPDPCNVVVVVVVVVVVCVVCVVVCPPPPPPDPPPDDD

Secondary structure (DSSP, 8-state):
---SHHHHHHHHHHHGGG----HHHHHHHHHHHH--SS-GGGHHHHHHHHHHHHHHS-HHHHHHHT--------SHHHHHHHHHHHHHHHHHHGGG--------------